Protein AF-A0A7C7SI71-F1 (afdb_monomer_lite)

Radius of gyration: 15.85 Å; chains: 1; bounding box: 32×38×52 Å

Structure (mmCIF, N/CA/C/O backbone):
data_AF-A0A7C7SI71-F1
#
_entry.id   AF-A0A7C7SI71-F1
#
loop_
_atom_site.group_PDB
_atom_site.id
_atom_site.type_symbol
_atom_site.label_atom_id
_atom_site.label_alt_id
_atom_site.label_comp_id
_atom_site.label_asym_id
_atom_site.label_entity_id
_atom_site.label_seq_id
_atom_site.pdbx_PDB_ins_code
_atom_site.Cartn_x
_atom_site.Cartn_y
_atom_site.Cartn_z
_atom_site.occupancy
_atom_site.B_iso_or_equiv
_atom_site.auth_seq_id
_atom_site.auth_comp_id
_atom_site.auth_asym_id
_atom_site.auth_atom_id
_atom_site.pdbx_PDB_model_num
ATOM 1 N N . MET A 1 1 ? 2.848 6.421 31.489 1.00 43.47 1 MET A N 1
ATOM 2 C CA . MET A 1 1 ? 3.945 6.917 30.628 1.00 43.47 1 MET A CA 1
ATOM 3 C C . MET A 1 1 ? 3.330 7.666 29.453 1.00 43.47 1 MET A C 1
ATOM 5 O O . MET A 1 1 ? 3.088 7.089 28.403 1.00 43.47 1 MET A O 1
ATOM 9 N N . GLY A 1 2 ? 2.953 8.927 29.685 1.00 48.97 2 GLY A N 1
ATOM 10 C CA . GLY A 1 2 ? 2.295 9.780 28.695 1.00 48.97 2 GLY A CA 1
ATOM 11 C C . GLY A 1 2 ? 3.327 10.386 27.757 1.00 48.97 2 GLY A C 1
ATOM 12 O O . GLY A 1 2 ? 3.853 11.459 28.030 1.00 48.97 2 GLY A O 1
ATOM 13 N N . GLY A 1 3 ? 3.654 9.670 26.683 1.00 47.62 3 GLY A N 1
ATOM 14 C CA . GLY A 1 3 ? 4.457 10.218 25.597 1.00 47.62 3 GLY A CA 1
ATOM 15 C C . GLY A 1 3 ? 3.663 11.310 24.891 1.00 47.62 3 GLY A C 1
ATOM 16 O O . GLY A 1 3 ? 2.49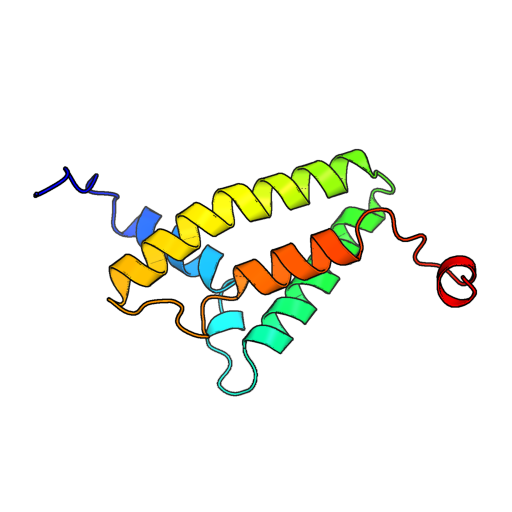5 11.106 24.560 1.00 47.62 3 GLY A O 1
ATOM 17 N N . ALA A 1 4 ? 4.282 12.472 24.701 1.00 53.50 4 ALA A N 1
ATOM 18 C CA . ALA A 1 4 ? 3.729 13.609 23.983 1.00 53.50 4 ALA A CA 1
ATOM 19 C C . ALA A 1 4 ? 3.188 13.174 22.608 1.00 53.50 4 ALA A C 1
ATOM 21 O O . ALA A 1 4 ? 3.933 13.097 21.631 1.00 53.50 4 ALA A O 1
ATOM 22 N N . ARG A 1 5 ? 1.882 12.877 22.523 1.00 64.81 5 ARG A N 1
ATOM 23 C CA . ARG A 1 5 ? 1.182 12.714 21.246 1.00 64.81 5 ARG A CA 1
ATOM 24 C C . ARG A 1 5 ? 1.363 14.040 20.523 1.00 64.81 5 ARG A C 1
ATOM 26 O O . ARG A 1 5 ? 0.785 15.045 20.941 1.00 64.81 5 ARG A O 1
ATOM 33 N N . ARG A 1 6 ? 2.202 14.069 19.482 1.00 65.81 6 ARG A N 1
ATOM 34 C CA . ARG A 1 6 ? 2.248 15.206 18.560 1.00 65.81 6 ARG A CA 1
ATOM 35 C C . ARG A 1 6 ? 0.800 15.459 18.151 1.00 65.81 6 ARG A C 1
ATOM 37 O O . ARG A 1 6 ? 0.166 14.570 17.587 1.00 65.81 6 ARG A O 1
ATOM 44 N N . ARG A 1 7 ? 0.245 16.624 18.506 1.00 68.38 7 ARG A N 1
ATOM 45 C CA . ARG A 1 7 ? -1.088 17.030 18.044 1.00 68.38 7 ARG A CA 1
ATOM 46 C C . ARG A 1 7 ? -0.971 17.319 16.559 1.00 68.38 7 ARG A C 1
ATOM 48 O O . ARG A 1 7 ? -0.730 18.445 16.141 1.00 68.38 7 ARG A O 1
ATOM 55 N N . MET A 1 8 ? -1.051 16.262 15.775 1.00 76.44 8 MET A N 1
ATOM 56 C CA . MET A 1 8 ? -1.214 16.355 14.346 1.00 76.44 8 MET A CA 1
ATOM 57 C C . MET A 1 8 ? -2.583 16.976 14.073 1.00 76.44 8 M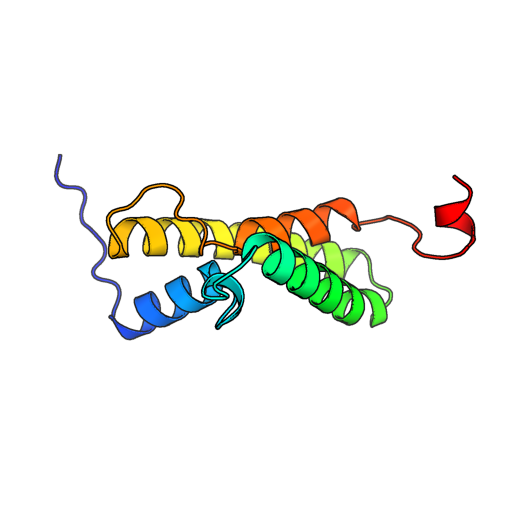ET A C 1
ATOM 59 O O . MET A 1 8 ? -3.545 16.713 14.797 1.00 76.44 8 MET A O 1
ATOM 63 N N . THR A 1 9 ? -2.667 17.846 13.072 1.00 89.44 9 THR A N 1
ATOM 64 C CA . THR A 1 9 ? -3.939 18.482 12.728 1.00 89.44 9 THR A CA 1
ATOM 65 C C . THR A 1 9 ? -4.923 17.431 12.211 1.00 89.44 9 THR A C 1
ATOM 67 O O . THR A 1 9 ? -4.526 16.435 11.599 1.00 89.44 9 THR A O 1
ATOM 70 N N . GLU A 1 10 ? -6.222 17.659 12.422 1.00 89.06 10 GLU A N 1
ATOM 71 C CA . GLU A 1 10 ? -7.277 16.749 11.950 1.00 89.06 10 GLU A CA 1
ATOM 72 C C . GLU A 1 10 ? -7.192 16.486 10.440 1.00 89.06 10 GLU A C 1
ATOM 74 O O . GLU A 1 10 ? -7.444 15.373 9.983 1.00 89.06 10 GLU A O 1
ATOM 79 N N . THR A 1 11 ? -6.766 17.480 9.658 1.00 92.62 11 THR A N 1
ATOM 80 C CA . THR A 1 11 ? -6.547 17.331 8.215 1.00 92.62 11 THR A CA 1
ATOM 81 C C . THR A 1 11 ? -5.473 16.294 7.906 1.00 92.62 11 THR A C 1
ATOM 83 O O . THR A 1 11 ? -5.711 15.391 7.110 1.00 92.62 11 THR A O 1
ATOM 86 N N . VAL A 1 12 ? -4.309 16.376 8.557 1.00 93.19 12 VAL A N 1
ATOM 87 C CA . VAL A 1 12 ? -3.212 15.428 8.309 1.00 93.19 12 VAL A CA 1
ATOM 88 C C . VAL A 1 12 ? -3.613 14.026 8.764 1.00 93.19 12 VAL A C 1
ATOM 90 O O . VAL A 1 12 ? -3.381 13.059 8.043 1.00 93.19 12 VAL A O 1
ATOM 93 N N . ARG A 1 13 ? -4.313 13.906 9.898 1.00 93.31 13 ARG A N 1
ATOM 94 C CA . ARG A 1 13 ? -4.865 12.621 10.346 1.00 93.31 13 ARG A CA 1
ATOM 95 C C . ARG A 1 13 ? -5.838 12.023 9.330 1.00 93.31 13 ARG A C 1
ATOM 97 O O . ARG A 1 13 ? -5.778 10.827 9.069 1.00 93.31 13 ARG A O 1
ATOM 104 N N . ARG A 1 14 ? -6.733 12.826 8.74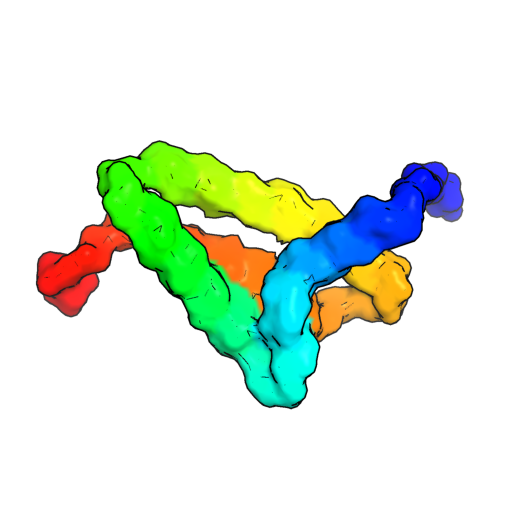4 1.00 93.88 14 ARG A N 1
ATOM 105 C CA . ARG A 1 14 ? -7.656 12.356 7.695 1.00 93.88 14 ARG A CA 1
ATOM 106 C C . ARG A 1 14 ? -6.911 11.863 6.460 1.00 93.88 14 ARG A C 1
ATOM 108 O O . ARG A 1 14 ? -7.277 10.817 5.939 1.00 93.88 14 ARG A O 1
ATOM 115 N N . VAL A 1 15 ? -5.873 12.582 6.033 1.00 96.88 15 VAL A N 1
ATOM 116 C CA . VAL A 1 15 ? -5.029 12.166 4.904 1.00 96.88 15 VAL A CA 1
ATOM 117 C C . VAL A 1 15 ? -4.349 10.837 5.209 1.00 96.88 15 VAL A C 1
ATOM 119 O O . VAL A 1 15 ? -4.460 9.916 4.413 1.00 96.88 15 VAL A O 1
ATOM 122 N N . LEU A 1 16 ? -3.717 10.698 6.375 1.00 96.75 16 LEU A N 1
ATOM 123 C CA . LEU A 1 16 ? -3.031 9.462 6.760 1.00 96.75 16 LEU A CA 1
ATOM 124 C C . LEU A 1 16 ? -3.983 8.273 6.865 1.00 96.75 16 LEU A C 1
ATOM 126 O O . LEU A 1 16 ? -3.676 7.207 6.351 1.00 96.75 16 LEU A O 1
ATOM 130 N N . VAL A 1 17 ? -5.172 8.462 7.436 1.00 96.25 17 VAL A N 1
ATOM 131 C CA . VAL A 1 17 ? -6.201 7.413 7.438 1.00 96.25 17 VAL A CA 1
ATOM 132 C C . VAL A 1 17 ? -6.610 7.051 6.013 1.00 96.25 17 VAL A C 1
ATOM 134 O O . VAL A 1 17 ? -6.706 5.873 5.702 1.00 96.25 17 VAL A O 1
ATOM 137 N N . GLY A 1 18 ? -6.795 8.041 5.136 1.00 97.06 18 GLY A N 1
ATOM 138 C CA . GLY A 1 18 ? -7.084 7.795 3.725 1.00 97.06 18 GLY A CA 1
ATOM 139 C C . GLY A 1 18 ? -5.962 7.043 3.008 1.00 97.06 18 GLY A C 1
ATOM 140 O O . GLY A 1 18 ? -6.245 6.215 2.152 1.00 97.06 18 GLY A O 1
ATOM 141 N N . VAL A 1 19 ? -4.698 7.276 3.365 1.00 97.75 19 VAL A N 1
ATOM 142 C CA . VAL A 1 19 ? -3.573 6.492 2.838 1.00 97.75 19 VAL A CA 1
ATOM 143 C C . VAL A 1 19 ? -3.624 5.058 3.360 1.00 97.75 19 VAL A C 1
ATOM 145 O O . VAL A 1 19 ? -3.535 4.132 2.560 1.00 97.75 19 VAL A O 1
ATOM 148 N N . ALA A 1 20 ? -3.833 4.864 4.666 1.00 97.25 20 ALA A N 1
ATOM 149 C CA . ALA A 1 20 ? -3.918 3.536 5.276 1.00 97.25 20 ALA A CA 1
ATOM 150 C C . ALA A 1 20 ? -5.031 2.681 4.655 1.00 97.25 20 ALA A C 1
ATOM 152 O O . ALA A 1 20 ? -4.855 1.483 4.467 1.00 97.25 20 ALA A O 1
ATOM 153 N N . THR A 1 21 ? -6.164 3.296 4.307 1.00 97.38 21 THR A N 1
ATOM 154 C CA . THR A 1 21 ? -7.314 2.611 3.698 1.00 97.38 21 THR A CA 1
ATOM 155 C C . THR A 1 21 ? -7.271 2.581 2.172 1.00 97.38 21 THR A C 1
ATOM 157 O O . THR A 1 21 ? -8.216 2.098 1.548 1.00 97.38 21 THR A O 1
ATOM 160 N N . VAL A 1 22 ? -6.225 3.139 1.549 1.00 97.38 22 VAL A N 1
ATOM 161 C CA . VAL A 1 22 ? -6.118 3.311 0.088 1.00 97.38 22 VAL A CA 1
ATOM 162 C C . VAL A 1 22 ? -7.401 3.960 -0.466 1.00 97.38 22 VAL A C 1
ATOM 164 O O . VAL A 1 22 ? -8.061 3.491 -1.396 1.00 97.38 22 VAL A O 1
ATOM 167 N N . GLY A 1 23 ? -7.819 5.039 0.195 1.00 94.94 23 GLY A N 1
ATOM 168 C CA . GLY A 1 23 ? -9.069 5.741 -0.052 1.00 94.94 23 GLY A CA 1
ATOM 169 C C . GLY A 1 23 ? -10.290 4.867 0.277 1.00 94.94 23 GLY A C 1
ATOM 170 O O . GLY A 1 23 ? -10.418 4.421 1.420 1.00 94.94 23 GLY A O 1
ATOM 171 N N . PRO A 1 24 ? -11.216 4.649 -0.676 1.00 93.62 24 PRO A N 1
ATOM 172 C CA . PRO A 1 24 ? -12.427 3.863 -0.445 1.00 93.62 24 PRO A CA 1
ATOM 173 C C . PRO A 1 24 ? -12.183 2.345 -0.403 1.00 93.62 24 PRO A C 1
ATOM 175 O O . PRO A 1 24 ? -13.080 1.617 0.017 1.00 93.62 24 PRO A O 1
ATOM 178 N N . CYS A 1 25 ? -11.005 1.857 -0.816 1.00 93.94 25 CYS A N 1
ATOM 179 C CA . CYS A 1 25 ? -10.718 0.423 -0.945 1.00 93.94 25 CYS A CA 1
ATOM 180 C C . CYS A 1 25 ? -10.868 -0.328 0.385 1.00 93.94 25 CYS A C 1
ATOM 182 O O . CYS A 1 25 ? -11.521 -1.368 0.439 1.00 93.94 25 CYS A O 1
ATOM 184 N N . GLY A 1 26 ? -10.347 0.242 1.473 1.00 92.81 26 GLY A N 1
ATOM 185 C CA . GLY A 1 26 ? -10.444 -0.336 2.813 1.00 92.81 26 GLY A CA 1
ATOM 186 C C . GLY A 1 26 ? -11.873 -0.431 3.353 1.00 92.81 26 GLY A C 1
ATOM 187 O O . GLY A 1 26 ? -12.145 -1.228 4.243 1.00 92.81 26 GLY A O 1
ATOM 188 N N . PHE A 1 27 ? -12.816 0.339 2.806 1.00 94.62 27 PHE A N 1
ATOM 189 C CA . PHE A 1 27 ? -14.214 0.342 3.250 1.00 94.62 27 PHE A CA 1
ATOM 190 C C . PHE A 1 27 ? -15.126 -0.552 2.404 1.00 94.62 27 PHE A C 1
ATOM 192 O O . PHE A 1 27 ? -16.342 -0.558 2.610 1.00 94.62 27 PHE A O 1
ATOM 199 N N . VAL A 1 28 ? -14.570 -1.318 1.461 1.00 94.50 28 VAL A N 1
ATOM 200 C CA . VAL A 1 28 ? -15.353 -2.293 0.703 1.00 94.50 28 VAL A CA 1
ATOM 201 C C . VAL A 1 28 ? -15.856 -3.385 1.661 1.00 94.50 28 VAL A C 1
ATOM 203 O O . VAL A 1 28 ? -15.062 -3.992 2.378 1.00 94.50 28 VAL A O 1
ATOM 206 N N . PRO A 1 29 ? -17.171 -3.681 1.682 1.00 87.75 29 PRO A N 1
ATOM 207 C CA . PRO A 1 29 ? -17.776 -4.547 2.698 1.00 87.75 29 PRO A CA 1
ATOM 208 C C . PRO A 1 29 ? -17.331 -6.011 2.616 1.00 87.75 29 PRO A C 1
ATOM 210 O O . PRO A 1 29 ? -17.527 -6.770 3.564 1.00 87.75 29 PRO A O 1
ATOM 213 N N . ARG A 1 30 ? -16.769 -6.439 1.480 1.00 90.38 30 ARG A N 1
ATOM 214 C CA . ARG A 1 30 ? -16.369 -7.824 1.238 1.00 90.38 30 ARG A CA 1
ATOM 215 C C . ARG A 1 30 ? -14.947 -7.861 0.691 1.00 90.38 30 ARG A C 1
ATOM 217 O O . ARG A 1 30 ? -14.689 -7.294 -0.362 1.00 90.38 30 ARG A O 1
ATOM 224 N N . ALA A 1 31 ? -14.065 -8.554 1.410 1.00 91.38 31 ALA A N 1
ATOM 225 C CA . ALA A 1 31 ? -12.653 -8.733 1.065 1.00 91.38 31 ALA A CA 1
ATOM 226 C C . ALA A 1 31 ? -11.905 -7.414 0.738 1.00 91.38 31 ALA A C 1
ATOM 228 O O . ALA A 1 31 ? -11.338 -7.287 -0.348 1.00 91.38 31 ALA A O 1
ATOM 229 N N . PRO A 1 32 ? -11.882 -6.433 1.662 1.00 94.00 32 PRO A N 1
ATOM 230 C CA . PRO A 1 32 ? -11.176 -5.162 1.465 1.00 94.00 32 PRO A CA 1
ATOM 231 C C . PRO A 1 32 ? -9.698 -5.361 1.099 1.00 94.00 32 PRO A C 1
ATOM 233 O O . PRO A 1 32 ? -9.220 -4.707 0.175 1.00 94.00 32 PRO A O 1
ATOM 236 N N . GLY A 1 33 ? -9.014 -6.336 1.710 1.00 94.44 33 GLY A N 1
ATOM 237 C CA . GLY A 1 33 ? -7.634 -6.685 1.355 1.00 94.44 33 GLY A CA 1
ATOM 238 C C . GLY A 1 33 ? -7.470 -7.112 -0.109 1.00 94.44 33 GLY A C 1
ATOM 239 O O . GLY A 1 33 ? -6.527 -6.694 -0.769 1.00 94.44 33 GLY A O 1
ATOM 240 N N . THR A 1 34 ? -8.436 -7.836 -0.692 1.00 96.25 34 THR A N 1
ATOM 241 C CA . THR A 1 34 ? -8.412 -8.171 -2.130 1.00 96.25 34 THR A CA 1
ATOM 242 C C . THR A 1 34 ? -8.504 -6.920 -2.998 1.00 96.25 34 THR A C 1
ATOM 244 O O . THR A 1 34 ? -7.793 -6.808 -3.995 1.00 96.25 34 THR A O 1
ATOM 247 N N . VAL A 1 35 ? -9.346 -5.955 -2.620 1.00 97.00 35 VAL A N 1
ATOM 248 C CA . VAL A 1 35 ? -9.429 -4.669 -3.327 1.00 97.00 35 VAL A CA 1
ATOM 249 C C . VAL A 1 35 ? -8.132 -3.874 -3.160 1.00 97.00 35 VAL A C 1
ATOM 251 O O . VAL A 1 35 ? -7.654 -3.294 -4.133 1.00 97.00 35 VAL A O 1
ATOM 254 N N . GLY A 1 36 ? -7.519 -3.916 -1.974 1.00 97.19 36 GLY A N 1
ATOM 255 C CA . GLY A 1 36 ? -6.180 -3.384 -1.716 1.00 97.19 36 GLY A CA 1
ATOM 256 C C . GLY A 1 36 ? -5.119 -4.000 -2.630 1.00 97.19 36 GLY A C 1
ATOM 257 O O . GLY A 1 36 ? -4.373 -3.274 -3.283 1.00 97.19 36 GLY A O 1
ATOM 258 N N . SER A 1 37 ? -5.104 -5.327 -2.783 1.00 97.44 37 SER A N 1
ATOM 259 C CA . SER A 1 37 ? -4.190 -6.012 -3.705 1.00 97.44 37 SER A CA 1
ATOM 260 C C . SER A 1 37 ? -4.418 -5.590 -5.158 1.00 97.44 37 SER A C 1
ATOM 262 O O . SER A 1 37 ? -3.458 -5.318 -5.875 1.00 97.44 37 SER A O 1
ATOM 264 N N . VAL A 1 38 ? -5.676 -5.474 -5.603 1.00 97.44 38 VAL A N 1
ATOM 265 C CA . VAL A 1 38 ? -6.002 -4.974 -6.952 1.00 97.44 38 VAL A CA 1
ATOM 266 C C . VAL A 1 38 ? -5.489 -3.545 -7.143 1.00 97.44 38 VAL A C 1
ATOM 268 O O . VAL A 1 38 ? -4.890 -3.249 -8.178 1.00 97.44 38 VAL A O 1
ATOM 271 N N . ALA A 1 39 ? -5.655 -2.675 -6.144 1.00 97.69 39 ALA A N 1
ATOM 272 C CA . ALA A 1 39 ? -5.089 -1.328 -6.167 1.00 97.69 39 ALA A CA 1
ATOM 273 C C . ALA A 1 39 ? -3.551 -1.356 -6.235 1.00 97.69 39 ALA A C 1
ATOM 275 O O . ALA A 1 39 ? -2.959 -0.578 -6.983 1.00 97.69 39 ALA A O 1
ATOM 276 N N . GLY A 1 40 ? -2.904 -2.289 -5.530 1.00 97.62 40 GLY A N 1
ATOM 277 C CA . GLY A 1 40 ? -1.460 -2.514 -5.595 1.00 97.62 40 GLY A CA 1
ATOM 278 C C . GLY A 1 40 ? -0.975 -2.945 -6.977 1.00 97.62 40 GLY A C 1
ATOM 279 O O . GLY A 1 40 ? -0.015 -2.375 -7.491 1.00 97.62 40 GLY A O 1
ATOM 280 N N . VAL A 1 41 ? -1.673 -3.881 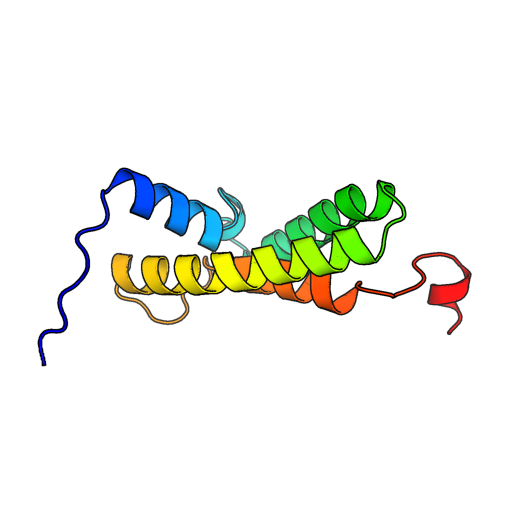-7.624 1.00 96.50 41 VAL A N 1
ATOM 281 C CA . VAL A 1 41 ? -1.382 -4.298 -9.007 1.00 96.50 41 VAL A CA 1
ATOM 282 C C . VAL A 1 41 ? -1.584 -3.143 -9.987 1.00 96.50 41 VAL A C 1
ATOM 284 O O . VAL A 1 41 ? -0.751 -2.934 -10.868 1.00 96.50 41 VAL A O 1
ATOM 287 N N . ALA A 1 42 ? -2.659 -2.367 -9.835 1.00 96.69 42 ALA A N 1
ATOM 288 C CA . ALA A 1 42 ? -2.919 -1.208 -10.683 1.00 96.69 42 ALA A CA 1
ATOM 289 C C . ALA A 1 42 ? -1.820 -0.141 -10.535 1.00 96.69 42 ALA A C 1
ATOM 291 O O . ALA A 1 42 ? -1.308 0.358 -11.538 1.00 96.69 42 ALA A O 1
ATOM 292 N N . LEU A 1 43 ? -1.409 0.163 -9.299 1.00 97.19 43 LEU A N 1
ATOM 293 C CA . LEU A 1 43 ? -0.292 1.067 -9.023 1.00 97.19 43 LEU A CA 1
ATOM 294 C C . LEU A 1 43 ? 1.004 0.542 -9.646 1.00 97.19 43 LEU A C 1
ATOM 296 O O . LEU A 1 43 ? 1.692 1.286 -10.343 1.00 97.19 43 LEU A O 1
ATOM 300 N N . PHE A 1 44 ? 1.308 -0.741 -9.446 1.00 95.62 44 PHE A N 1
ATOM 301 C CA . PHE A 1 44 ? 2.474 -1.378 -10.042 1.00 95.62 44 PHE A CA 1
ATOM 302 C C . PHE A 1 44 ? 2.487 -1.242 -11.565 1.00 95.62 44 PHE A C 1
ATOM 304 O O . PHE A 1 44 ? 3.507 -0.860 -12.126 1.00 95.62 44 PHE A O 1
ATOM 311 N N . TRP A 1 45 ? 1.363 -1.505 -12.240 1.00 94.12 45 TRP A N 1
ATOM 312 C CA . TRP A 1 45 ? 1.256 -1.396 -13.698 1.00 94.12 45 TRP A CA 1
ATOM 313 C C . TRP A 1 45 ? 1.600 0.013 -14.183 1.00 94.12 45 TRP A C 1
ATOM 315 O O . TRP A 1 45 ? 2.376 0.183 -15.127 1.00 94.12 45 TRP A O 1
ATOM 325 N N . VAL A 1 46 ? 1.044 1.033 -13.524 1.00 96.38 46 VAL A N 1
ATOM 326 C CA . VAL A 1 46 ? 1.314 2.437 -13.853 1.00 96.38 46 VAL A CA 1
ATOM 327 C C . VAL A 1 46 ? 2.799 2.742 -13.684 1.00 96.38 46 VAL A C 1
ATOM 329 O O . VAL A 1 46 ? 3.412 3.291 -14.595 1.00 96.38 46 VAL A O 1
ATOM 332 N N . VAL A 1 47 ? 3.409 2.327 -12.574 1.00 95.25 47 VAL A N 1
ATOM 333 C CA . VAL A 1 47 ? 4.839 2.556 -12.318 1.00 95.25 47 VAL A CA 1
ATOM 334 C C . VAL A 1 47 ? 5.723 1.796 -13.317 1.00 95.25 47 VAL A C 1
ATOM 336 O O . VAL A 1 47 ? 6.662 2.367 -13.873 1.00 95.25 47 VAL A O 1
ATOM 339 N N . ARG A 1 48 ? 5.389 0.535 -13.611 1.00 92.62 48 ARG A N 1
ATOM 340 C CA . ARG A 1 48 ? 6.108 -0.345 -14.545 1.00 92.62 48 ARG A CA 1
ATOM 341 C C . ARG A 1 48 ? 6.095 0.179 -15.981 1.00 92.62 48 ARG A C 1
ATOM 343 O O . ARG A 1 48 ? 7.048 -0.078 -16.712 1.00 92.62 48 ARG A O 1
ATOM 350 N N . SER A 1 49 ? 5.077 0.941 -16.389 1.00 92.94 49 SER A N 1
ATOM 351 C CA . SER A 1 49 ? 5.037 1.571 -17.722 1.00 92.94 49 SER A CA 1
ATOM 352 C C . SER A 1 49 ? 6.178 2.567 -17.978 1.00 92.94 49 SER A C 1
ATOM 354 O O . SER A 1 49 ? 6.491 2.858 -19.128 1.00 92.94 49 SER A O 1
ATOM 356 N N . ALA A 1 50 ? 6.855 3.041 -16.926 1.00 94.38 50 ALA A N 1
ATOM 357 C CA . ALA A 1 50 ? 8.066 3.849 -17.050 1.00 94.38 50 ALA A CA 1
ATOM 358 C C . ALA A 1 50 ? 9.332 3.017 -17.344 1.00 94.38 50 ALA A C 1
ATOM 360 O O . ALA A 1 50 ? 10.405 3.590 -17.524 1.00 94.38 50 ALA A O 1
ATOM 361 N N . HIS A 1 51 ? 9.232 1.680 -17.357 1.00 91.06 51 HIS A N 1
ATOM 362 C CA . HIS A 1 51 ? 10.330 0.740 -17.609 1.00 91.06 51 HIS A CA 1
ATOM 363 C C . HIS A 1 51 ? 11.577 0.977 -16.732 1.00 91.06 51 HIS A C 1
ATOM 365 O O . HIS A 1 51 ? 12.708 0.770 -17.170 1.00 91.06 51 HIS A O 1
ATOM 371 N N . SER A 1 52 ? 11.381 1.412 -15.483 1.00 94.06 52 SER A N 1
ATOM 372 C CA . SER A 1 52 ? 12.461 1.769 -14.559 1.00 94.06 52 SER A CA 1
ATOM 373 C C . SER A 1 52 ? 12.337 1.015 -13.240 1.00 94.06 52 SER A C 1
ATOM 375 O O . SER A 1 52 ? 11.518 1.355 -12.385 1.00 94.06 52 SER A O 1
ATOM 377 N N . LEU A 1 53 ? 13.225 0.038 -13.038 1.00 92.81 53 LEU A N 1
ATOM 378 C CA . LEU A 1 53 ? 13.305 -0.718 -11.786 1.00 92.81 53 LEU A CA 1
ATOM 379 C C . LEU A 1 53 ? 13.605 0.190 -10.581 1.00 92.81 53 LEU A C 1
ATOM 381 O O . LEU A 1 53 ? 13.101 -0.035 -9.483 1.00 92.81 53 LEU A O 1
ATOM 385 N N . TRP A 1 54 ? 14.394 1.249 -10.790 1.00 95.69 54 TRP A N 1
ATOM 386 C CA . TRP A 1 54 ? 14.673 2.244 -9.756 1.00 95.69 54 TRP A CA 1
ATOM 387 C C . TRP A 1 54 ? 13.407 2.969 -9.305 1.00 95.69 54 TRP A C 1
ATOM 389 O O . TRP A 1 54 ? 13.226 3.182 -8.108 1.00 95.69 54 TRP A O 1
ATOM 399 N N . LEU A 1 55 ? 12.520 3.322 -10.240 1.00 96.19 55 LEU A N 1
ATOM 400 C CA . LEU A 1 55 ? 11.259 3.976 -9.901 1.00 96.19 55 LEU A CA 1
ATOM 401 C C . LEU A 1 55 ? 10.360 3.044 -9.081 1.00 96.19 55 LEU A C 1
ATOM 403 O O . LEU A 1 55 ? 9.794 3.475 -8.082 1.00 96.19 55 LEU A O 1
ATOM 407 N N . GLU A 1 56 ? 10.274 1.768 -9.452 1.00 96.19 56 GLU A N 1
ATOM 408 C CA . GLU A 1 56 ? 9.509 0.767 -8.699 1.00 96.19 56 GLU A CA 1
ATOM 409 C C . GLU A 1 56 ? 10.017 0.601 -7.271 1.00 96.19 56 GLU A C 1
ATOM 411 O O . GLU A 1 56 ? 9.224 0.627 -6.331 1.00 96.19 56 GLU A O 1
ATOM 416 N N . ALA A 1 57 ? 11.337 0.495 -7.097 1.00 97.38 57 ALA A N 1
ATOM 417 C CA . ALA A 1 57 ? 11.952 0.394 -5.780 1.00 97.38 57 ALA A CA 1
ATOM 418 C C . ALA A 1 57 ? 11.675 1.643 -4.928 1.00 97.38 57 ALA A C 1
ATOM 420 O O . ALA A 1 57 ? 11.318 1.528 -3.755 1.00 97.38 57 ALA A O 1
ATOM 421 N N . VAL A 1 58 ? 11.786 2.840 -5.516 1.00 98.19 58 VAL A N 1
ATOM 422 C CA . VAL A 1 58 ? 11.484 4.103 -4.824 1.00 98.19 58 VAL A CA 1
ATOM 423 C C . VAL A 1 58 ? 10.015 4.169 -4.411 1.00 98.19 58 VAL A C 1
ATOM 425 O O . VAL A 1 58 ? 9.727 4.538 -3.273 1.00 98.19 58 VAL A O 1
ATOM 428 N N . VAL A 1 59 ? 9.086 3.783 -5.291 1.00 98.12 59 VAL A N 1
ATOM 429 C CA . VAL A 1 59 ? 7.651 3.771 -4.975 1.00 98.12 59 VAL A CA 1
ATOM 430 C C . VAL A 1 59 ? 7.343 2.759 -3.876 1.00 98.12 59 VAL A C 1
ATOM 432 O O . VAL A 1 59 ? 6.644 3.109 -2.930 1.00 98.12 59 VAL A O 1
ATOM 435 N N . LEU A 1 60 ? 7.893 1.544 -3.944 1.00 98.25 60 LEU A N 1
ATOM 436 C CA . LEU A 1 60 ? 7.739 0.537 -2.893 1.00 98.25 60 LEU A CA 1
ATOM 437 C C . LEU A 1 60 ? 8.206 1.071 -1.533 1.00 98.25 60 LEU A C 1
ATOM 439 O O . LEU A 1 60 ? 7.463 1.007 -0.554 1.00 98.25 60 LEU A O 1
ATOM 443 N N . ILE A 1 61 ? 9.415 1.635 -1.472 1.00 98.38 61 ILE A N 1
ATOM 444 C CA . ILE A 1 61 ? 9.968 2.192 -0.232 1.00 98.38 61 ILE A CA 1
ATOM 445 C C . ILE A 1 61 ? 9.085 3.335 0.279 1.00 98.38 61 ILE A C 1
ATOM 447 O O . ILE A 1 61 ? 8.773 3.381 1.468 1.00 98.38 61 ILE A O 1
ATOM 451 N N . ALA A 1 62 ? 8.636 4.233 -0.601 1.00 98.31 62 ALA A N 1
ATOM 452 C CA . ALA A 1 62 ? 7.742 5.323 -0.224 1.00 98.31 62 ALA A CA 1
ATOM 453 C C . ALA A 1 62 ? 6.410 4.804 0.341 1.00 98.31 62 ALA A C 1
ATOM 455 O O . ALA A 1 62 ? 5.965 5.283 1.384 1.00 98.31 62 ALA A O 1
ATOM 456 N N . VAL A 1 63 ? 5.803 3.799 -0.298 1.00 98.38 63 VAL A N 1
ATOM 457 C CA . VAL A 1 63 ? 4.560 3.168 0.168 1.00 98.38 63 VAL A CA 1
ATOM 458 C C . VAL A 1 63 ? 4.756 2.509 1.529 1.00 98.38 63 VAL A C 1
ATOM 460 O O . VAL A 1 63 ? 3.919 2.709 2.402 1.00 98.38 63 VAL A O 1
ATOM 463 N N . ILE A 1 64 ? 5.863 1.798 1.761 1.00 98.31 64 ILE A N 1
ATOM 464 C CA . ILE A 1 64 ? 6.158 1.193 3.069 1.00 98.31 64 ILE A CA 1
ATOM 465 C C . ILE A 1 64 ? 6.312 2.276 4.142 1.00 98.31 64 ILE A C 1
ATOM 467 O O . ILE A 1 64 ? 5.660 2.213 5.183 1.00 98.31 64 ILE A O 1
ATOM 471 N N . LEU A 1 65 ? 7.149 3.289 3.903 1.00 98.12 65 LEU A N 1
ATOM 472 C CA . LEU A 1 65 ? 7.442 4.319 4.903 1.00 98.12 65 LEU A CA 1
ATOM 473 C C . LEU A 1 65 ? 6.199 5.138 5.264 1.00 98.12 65 LEU A C 1
ATOM 475 O O . LEU A 1 65 ? 5.912 5.345 6.444 1.00 98.12 65 LEU A O 1
ATOM 479 N N . VAL A 1 66 ? 5.445 5.587 4.258 1.00 97.69 66 VAL A N 1
ATOM 480 C CA . VAL A 1 66 ? 4.203 6.336 4.484 1.00 97.69 66 VAL A CA 1
ATOM 481 C C . VAL A 1 66 ? 3.125 5.416 5.055 1.00 97.69 66 VAL A C 1
ATOM 483 O O . VAL A 1 66 ? 2.409 5.821 5.969 1.00 97.69 66 VAL A O 1
ATOM 486 N N . GLY A 1 67 ? 3.035 4.178 4.569 1.00 97.31 67 GLY A N 1
ATOM 487 C CA . GLY A 1 67 ? 2.068 3.173 5.001 1.00 97.31 67 GLY A CA 1
ATOM 488 C C . GLY A 1 67 ? 2.200 2.816 6.476 1.00 97.31 67 GLY A C 1
ATOM 489 O O . GLY A 1 67 ? 1.193 2.788 7.171 1.00 97.31 67 GLY A O 1
ATOM 490 N N . VAL A 1 68 ? 3.421 2.653 6.994 1.00 96.88 68 VAL A N 1
ATOM 491 C CA . VAL A 1 68 ? 3.658 2.392 8.427 1.00 96.88 68 VAL A CA 1
ATOM 492 C C . VAL A 1 68 ? 3.150 3.546 9.296 1.00 96.88 68 VAL A C 1
ATOM 494 O O . VAL A 1 68 ? 2.456 3.320 10.288 1.00 96.88 68 VAL A O 1
ATOM 497 N N . VAL A 1 69 ? 3.448 4.793 8.916 1.00 96.38 69 VAL A N 1
ATOM 498 C CA . VAL A 1 69 ? 2.966 5.980 9.646 1.00 96.38 69 VAL A CA 1
ATOM 499 C C . VAL A 1 69 ? 1.441 6.089 9.559 1.00 96.38 69 VAL A C 1
ATOM 501 O O . VAL A 1 69 ? 0.774 6.372 10.555 1.00 96.38 69 VAL A O 1
ATOM 504 N N . ALA A 1 70 ? 0.883 5.843 8.375 1.00 96.56 70 ALA A N 1
ATOM 505 C CA . ALA A 1 70 ? -0.547 5.880 8.115 1.00 96.56 70 ALA A CA 1
ATOM 506 C C . ALA A 1 70 ? -1.312 4.815 8.915 1.00 96.56 70 ALA A C 1
ATOM 508 O O . ALA A 1 70 ? -2.317 5.136 9.551 1.00 96.56 70 ALA A O 1
ATOM 509 N N . ALA A 1 71 ? -0.816 3.576 8.928 1.00 95.69 71 ALA A N 1
ATOM 510 C CA . ALA A 1 71 ? -1.395 2.461 9.665 1.00 95.69 71 ALA A CA 1
ATOM 511 C C . ALA A 1 71 ? -1.402 2.743 11.170 1.00 95.69 71 ALA A C 1
ATOM 513 O O . ALA A 1 71 ? -2.456 2.659 11.797 1.00 95.69 71 ALA A O 1
ATOM 514 N N . PHE A 1 72 ? -0.276 3.199 11.731 1.00 94.69 72 PHE A N 1
ATOM 515 C CA . PHE A 1 72 ? -0.193 3.557 13.149 1.00 94.69 72 PHE A CA 1
ATOM 516 C C . PHE A 1 72 ? -1.210 4.643 13.541 1.00 94.69 72 PHE A C 1
ATOM 518 O O . PHE A 1 72 ? -1.873 4.559 14.577 1.00 94.69 72 PHE A O 1
ATOM 525 N N . GLU A 1 73 ? -1.377 5.669 12.704 1.00 93.81 73 GLU A N 1
ATOM 526 C CA . GLU A 1 73 ? -2.361 6.726 12.952 1.00 93.81 73 GLU A CA 1
ATOM 527 C C . GLU A 1 73 ? -3.808 6.250 12.776 1.00 93.81 73 GLU A C 1
ATOM 529 O O . GLU A 1 73 ? -4.690 6.695 13.516 1.00 93.81 73 GLU A O 1
ATOM 534 N N . ALA A 1 74 ? -4.066 5.321 11.852 1.00 93.88 74 ALA A N 1
ATOM 535 C CA . ALA A 1 74 ? -5.371 4.688 11.707 1.00 93.88 74 ALA A CA 1
ATOM 536 C C . ALA A 1 74 ? -5.719 3.833 12.937 1.00 93.88 74 ALA A C 1
ATOM 538 O O . ALA A 1 74 ? -6.778 4.040 13.531 1.00 93.88 74 ALA A O 1
ATOM 539 N N . GLU A 1 75 ? -4.822 2.955 13.391 1.00 95.00 75 GLU A N 1
ATOM 540 C CA . GLU A 1 75 ? -5.010 2.164 14.617 1.00 95.00 75 GLU A CA 1
ATOM 541 C C . GLU A 1 75 ? -5.273 3.062 15.834 1.00 95.00 75 GLU A C 1
ATOM 543 O O . GLU A 1 75 ? -6.206 2.846 16.606 1.00 95.00 75 GLU A O 1
ATOM 548 N N . SER A 1 76 ? -4.484 4.131 15.962 1.00 91.81 76 SER A N 1
ATOM 549 C CA . SER A 1 76 ? -4.591 5.135 17.023 1.00 91.81 76 SER A CA 1
ATOM 550 C C . SER A 1 76 ? -5.910 5.914 17.003 1.00 91.81 76 SER A C 1
ATOM 552 O O . SER A 1 76 ? -6.406 6.294 18.065 1.00 91.81 76 SER A O 1
ATOM 554 N N . LYS A 1 77 ? -6.472 6.187 15.817 1.00 90.62 77 LYS A N 1
ATOM 555 C CA . LYS A 1 77 ? -7.745 6.907 15.655 1.00 90.62 77 LYS A CA 1
ATOM 556 C C . LYS A 1 77 ? -8.950 6.029 15.977 1.00 90.62 77 LYS A C 1
ATOM 558 O O . LYS A 1 77 ? -9.924 6.532 16.527 1.00 90.62 77 LYS A O 1
ATOM 563 N N . TYR A 1 78 ? -8.905 4.765 15.573 1.00 90.69 78 TYR A N 1
ATOM 564 C CA . TYR A 1 78 ? -10.024 3.837 15.727 1.00 90.69 78 TYR A CA 1
ATOM 565 C C . TYR A 1 78 ? -9.913 2.952 16.972 1.00 90.69 78 TYR A C 1
ATOM 567 O O . TYR A 1 78 ? -10.793 2.127 17.200 1.00 90.69 78 TYR A O 1
ATOM 575 N N . GLU A 1 79 ? -8.843 3.117 17.756 1.00 92.06 79 GLU A N 1
ATOM 576 C CA . GLU A 1 79 ? -8.563 2.372 18.992 1.00 92.06 79 GLU A CA 1
ATOM 577 C C . GLU A 1 79 ? -8.648 0.852 18.799 1.00 92.06 79 GLU A C 1
ATOM 579 O O . GLU A 1 79 ? -9.033 0.091 19.686 1.00 92.06 79 GLU A O 1
ATOM 584 N N . ARG A 1 80 ? -8.274 0.402 17.601 1.00 92.50 80 ARG A N 1
ATOM 585 C CA . ARG A 1 80 ? -8.336 -0.991 17.183 1.00 92.50 80 ARG A CA 1
ATOM 586 C C . ARG A 1 80 ? -7.019 -1.353 16.530 1.00 92.50 80 ARG A C 1
ATOM 588 O O . ARG A 1 80 ? -6.562 -0.648 15.637 1.00 92.50 80 ARG A O 1
ATOM 595 N N . ARG A 1 81 ? -6.431 -2.452 16.994 1.00 89.88 81 ARG A N 1
ATOM 596 C CA . ARG A 1 81 ? -5.220 -3.021 16.409 1.00 89.88 81 ARG A CA 1
ATOM 597 C C . ARG A 1 81 ? -5.574 -3.761 15.127 1.00 89.88 81 ARG A C 1
ATOM 599 O O . ARG A 1 81 ? -6.557 -4.504 15.131 1.00 89.88 81 ARG A O 1
ATOM 606 N N . ASP A 1 82 ? -4.787 -3.527 14.087 1.00 83.12 82 ASP A N 1
ATOM 607 C CA . ASP A 1 82 ? -4.873 -4.165 12.773 1.00 83.12 82 ASP A CA 1
ATOM 608 C C . ASP A 1 82 ? -6.312 -4.365 12.242 1.00 83.12 82 ASP A C 1
ATOM 610 O O . ASP A 1 82 ? -6.801 -5.485 12.057 1.00 83.12 82 ASP A O 1
ATOM 614 N N . PRO A 1 83 ? -7.098 -3.282 12.115 1.00 89.81 83 PRO A N 1
ATOM 615 C CA . PRO A 1 83 ? -8.432 -3.375 11.560 1.00 89.81 83 PRO A CA 1
ATOM 616 C C . PRO A 1 83 ? -8.362 -3.676 10.061 1.00 89.81 83 PRO A C 1
ATOM 618 O O . PRO A 1 83 ? -7.672 -2.981 9.327 1.00 89.81 83 PRO A O 1
ATOM 621 N N . GLY A 1 84 ? -9.188 -4.609 9.583 1.00 90.94 84 GLY A N 1
ATOM 622 C CA . GLY A 1 84 ? -9.165 -5.064 8.183 1.00 90.94 84 GLY A CA 1
ATOM 623 C C . GLY A 1 84 ? -9.532 -4.034 7.101 1.00 90.94 84 GLY A C 1
ATOM 624 O O . GLY A 1 84 ? -9.723 -4.425 5.958 1.00 90.94 84 GLY A O 1
ATOM 625 N N . TYR A 1 85 ? -9.691 -2.751 7.439 1.00 94.44 85 TYR A N 1
ATOM 626 C CA . TYR A 1 85 ? -9.774 -1.654 6.467 1.00 94.44 85 TYR A CA 1
ATOM 627 C C . TYR A 1 85 ? -8.432 -0.948 6.238 1.00 94.44 85 TYR A C 1
ATOM 629 O O . TYR A 1 85 ? -8.350 -0.108 5.345 1.00 94.44 85 TYR A O 1
ATOM 637 N N . ILE A 1 86 ? -7.401 -1.222 7.043 1.00 96.94 86 ILE A N 1
ATOM 638 C CA . ILE A 1 86 ? -6.025 -0.871 6.685 1.00 96.94 86 ILE A CA 1
ATOM 639 C C . ILE A 1 86 ? -5.653 -1.850 5.584 1.00 96.94 86 ILE A C 1
ATOM 641 O O . ILE A 1 86 ? -5.671 -3.046 5.829 1.00 96.94 86 ILE A O 1
ATOM 645 N N . VAL A 1 87 ? -5.464 -1.324 4.373 1.00 97.75 87 VAL A N 1
ATOM 646 C CA . VAL A 1 87 ? -5.185 -2.140 3.183 1.00 97.75 87 VAL A CA 1
ATOM 647 C C . VAL A 1 87 ? -3.938 -1.685 2.411 1.00 97.75 87 VAL A C 1
ATOM 649 O O . VAL A 1 87 ? -3.728 -1.996 1.234 1.00 97.75 87 VAL A O 1
ATOM 652 N N . ILE A 1 88 ? -3.144 -0.813 3.037 1.00 98.00 88 ILE A N 1
ATOM 653 C CA . ILE A 1 88 ? -1.913 -0.263 2.460 1.00 98.00 88 ILE A CA 1
ATOM 654 C C . ILE A 1 88 ? -0.781 -1.299 2.461 1.00 98.00 88 ILE A C 1
ATOM 656 O O . ILE A 1 88 ? 0.134 -1.222 1.641 1.00 98.00 88 ILE A O 1
ATOM 660 N N . ASP A 1 89 ? -0.844 -2.278 3.356 1.00 96.94 89 ASP A N 1
ATOM 661 C CA . ASP A 1 89 ? 0.073 -3.406 3.441 1.00 96.94 89 ASP A CA 1
ATOM 662 C C . ASP A 1 89 ? -0.123 -4.400 2.291 1.00 96.94 89 ASP A C 1
ATOM 664 O O . ASP A 1 89 ? 0.865 -4.910 1.771 1.00 96.94 89 ASP A O 1
ATOM 668 N N . GLU A 1 90 ? -1.337 -4.587 1.775 1.00 98.19 90 GLU A N 1
ATOM 669 C CA . GLU A 1 90 ? -1.593 -5.375 0.565 1.00 98.19 90 GLU A CA 1
ATOM 670 C C . GLU A 1 90 ? -1.063 -4.661 -0.674 1.00 98.19 90 GLU A C 1
ATOM 672 O O . GLU A 1 90 ? -0.520 -5.308 -1.570 1.00 98.19 90 GLU A O 1
ATOM 677 N N . VAL A 1 91 ? -1.154 -3.327 -0.727 1.00 98.44 91 VAL A N 1
ATOM 678 C CA . VAL A 1 91 ? -0.507 -2.539 -1.788 1.00 98.44 91 VAL A CA 1
ATOM 679 C C . VAL A 1 91 ? 1.008 -2.727 -1.732 1.00 98.44 91 VAL A C 1
ATOM 681 O O . VAL A 1 91 ? 1.623 -3.044 -2.752 1.00 98.44 91 VAL A O 1
ATOM 684 N N . ALA A 1 92 ? 1.614 -2.574 -0.550 1.00 98.38 92 ALA A N 1
ATOM 685 C CA . ALA A 1 92 ? 3.048 -2.774 -0.356 1.00 98.38 92 ALA A CA 1
ATOM 686 C C . ALA A 1 92 ? 3.480 -4.208 -0.708 1.00 98.38 92 ALA A C 1
ATOM 688 O O . ALA A 1 92 ? 4.484 -4.397 -1.395 1.00 98.38 92 ALA A O 1
ATOM 689 N N . GLY A 1 93 ? 2.695 -5.203 -0.291 1.00 97.75 93 GLY A N 1
ATOM 69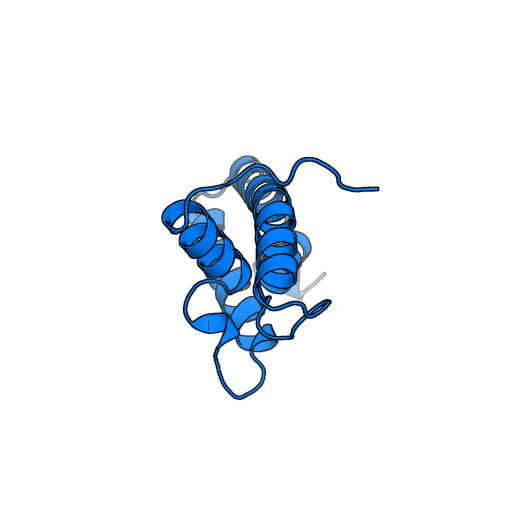0 C CA . GLY A 1 93 ? 2.906 -6.614 -0.590 1.00 97.75 93 GLY A CA 1
ATOM 691 C C . GLY A 1 93 ? 2.905 -6.881 -2.090 1.00 97.75 93 GLY A C 1
ATOM 692 O O . GLY A 1 93 ? 3.857 -7.463 -2.597 1.00 97.75 93 GLY A O 1
ATOM 693 N N . MET A 1 94 ? 1.910 -6.374 -2.827 1.00 97.62 94 MET A N 1
ATOM 694 C CA . MET A 1 94 ? 1.854 -6.550 -4.282 1.00 97.62 94 MET A CA 1
ATOM 695 C C . MET A 1 94 ? 3.016 -5.869 -5.010 1.00 97.62 94 MET A C 1
ATOM 697 O O . MET A 1 94 ? 3.590 -6.464 -5.922 1.00 97.62 94 MET A O 1
ATOM 701 N N . LEU A 1 95 ? 3.395 -4.652 -4.605 1.00 97.12 95 LEU A N 1
ATOM 702 C CA . LEU A 1 95 ? 4.566 -3.970 -5.164 1.00 97.12 95 LEU A CA 1
ATOM 703 C C . LEU A 1 95 ? 5.850 -4.770 -4.919 1.00 97.12 95 LEU A C 1
ATOM 705 O O . LEU A 1 95 ? 6.653 -4.922 -5.834 1.00 97.12 95 LEU A O 1
ATOM 709 N N . LEU A 1 96 ? 6.030 -5.300 -3.706 1.00 97.12 96 LEU A N 1
ATOM 710 C CA . LEU A 1 96 ? 7.187 -6.115 -3.343 1.00 97.12 96 LEU A CA 1
ATOM 711 C C . LEU A 1 96 ? 7.219 -7.434 -4.122 1.00 97.12 96 LEU A C 1
ATOM 713 O O . LEU A 1 96 ? 8.266 -7.799 -4.646 1.00 97.12 96 LEU A O 1
ATOM 717 N N . THR A 1 97 ? 6.086 -8.133 -4.223 1.00 94.62 97 THR A N 1
ATOM 718 C CA . THR A 1 97 ? 5.976 -9.410 -4.942 1.00 94.62 97 THR A CA 1
ATOM 719 C C . THR A 1 97 ? 6.299 -9.265 -6.425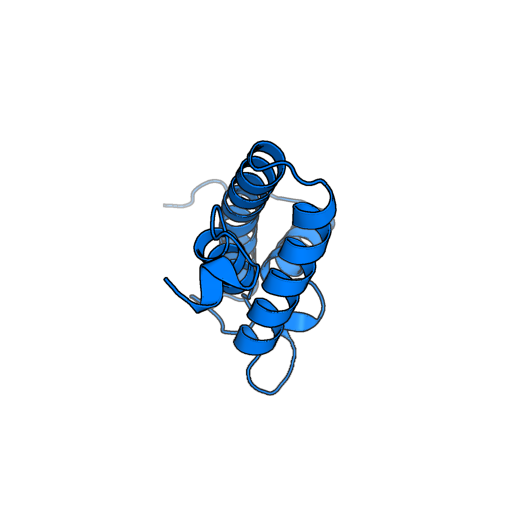 1.00 94.62 97 THR A C 1
ATOM 721 O O . THR A 1 97 ? 6.912 -10.158 -7.002 1.00 94.62 97 THR A O 1
ATOM 724 N N . LEU A 1 98 ? 5.886 -8.163 -7.052 1.00 92.81 98 LEU A N 1
ATOM 725 C CA . LEU A 1 98 ? 6.068 -7.945 -8.488 1.00 92.81 98 LEU A CA 1
ATOM 726 C C . LEU A 1 98 ? 7.386 -7.232 -8.836 1.00 92.81 98 LEU A C 1
ATOM 728 O O . LEU A 1 98 ? 7.778 -7.184 -10.010 1.00 92.81 98 LEU A O 1
ATOM 732 N N . LEU A 1 99 ? 8.088 -6.687 -7.839 1.00 92.19 99 LEU A N 1
ATOM 733 C CA . LEU A 1 99 ? 9.374 -6.026 -8.032 1.00 92.19 99 LEU A CA 1
ATOM 734 C C . LEU A 1 99 ? 10.369 -6.985 -8.692 1.00 92.19 99 LEU A C 1
ATOM 736 O O . LEU A 1 99 ? 10.538 -8.121 -8.259 1.00 92.19 99 LEU A O 1
ATOM 740 N N . ALA A 1 100 ? 11.037 -6.518 -9.748 1.00 82.69 100 ALA A N 1
ATOM 741 C CA . ALA A 1 100 ? 12.010 -7.293 -10.526 1.00 82.69 100 ALA A CA 1
ATOM 742 C C . ALA A 1 100 ? 11.481 -8.593 -11.174 1.00 82.69 100 ALA A C 1
ATOM 744 O O . ALA A 1 100 ? 12.249 -9.283 -11.843 1.00 82.69 100 ALA A O 1
ATOM 745 N N . VAL A 1 101 ? 10.182 -8.902 -11.069 1.00 83.56 101 VAL A N 1
ATOM 746 C CA . VAL A 1 101 ? 9.580 -10.000 -11.830 1.00 83.56 101 VAL A CA 1
ATOM 747 C C . VAL A 1 101 ? 9.527 -9.596 -13.308 1.00 83.56 101 VAL A C 1
ATOM 749 O O . VAL A 1 101 ? 8.972 -8.530 -13.633 1.00 83.56 101 VAL A O 1
ATOM 752 N N . PRO A 1 102 ? 10.071 -10.422 -14.224 1.00 71.44 102 PRO A N 1
ATOM 753 C CA . PRO A 1 102 ? 9.935 -10.214 -15.657 1.00 71.44 102 PRO A CA 1
ATOM 754 C C . PRO A 1 102 ? 8.494 -10.536 -16.080 1.00 71.44 102 PRO A C 1
ATOM 756 O O . PRO A 1 102 ? 8.214 -11.593 -16.633 1.00 71.44 102 PRO A O 1
ATOM 759 N N . VAL A 1 103 ? 7.550 -9.633 -15.799 1.00 66.31 103 VAL A N 1
ATOM 760 C CA . VAL A 1 103 ? 6.153 -9.764 -16.245 1.00 66.31 103 VAL A CA 1
ATOM 761 C C . VAL A 1 103 ? 6.092 -9.681 -17.774 1.00 66.31 103 VAL A C 1
ATOM 763 O O . VAL A 1 103 ? 6.137 -8.610 -18.374 1.00 66.31 103 VAL A O 1
ATOM 766 N N . GLY A 1 104 ? 6.039 -10.861 -18.387 1.00 63.66 104 GLY A N 1
ATOM 767 C CA . GLY A 1 104 ? 5.991 -11.168 -19.815 1.00 63.66 104 GLY A CA 1
ATOM 768 C C . GLY A 1 104 ? 5.929 -12.693 -19.982 1.00 63.66 104 GLY A C 1
ATOM 769 O O . GLY A 1 104 ? 6.027 -13.414 -18.991 1.00 63.66 104 GLY A O 1
ATOM 770 N N . VAL A 1 105 ? 5.789 -13.217 -21.208 1.00 58.03 105 VAL A N 1
ATOM 771 C CA . VAL A 1 105 ? 5.685 -14.679 -21.455 1.00 58.03 105 VAL A CA 1
ATOM 772 C C . VAL A 1 105 ? 6.841 -15.457 -20.804 1.00 58.03 105 VAL A C 1
ATOM 774 O O . VAL A 1 105 ? 6.635 -16.543 -20.278 1.00 58.03 105 VAL A O 1
ATOM 777 N N . GLY A 1 106 ? 8.039 -14.867 -20.756 1.00 59.06 106 GLY A N 1
ATOM 778 C CA . GLY A 1 106 ? 9.199 -15.446 -20.074 1.00 59.06 106 GLY A CA 1
ATOM 779 C C . GLY A 1 106 ? 9.038 -15.603 -18.557 1.00 59.06 106 GLY A C 1
ATOM 780 O O . GLY A 1 106 ? 9.521 -16.586 -18.022 1.00 59.06 106 GLY A O 1
ATOM 781 N N . GLY A 1 107 ? 8.328 -14.708 -17.863 1.00 60.50 107 GLY A N 1
ATOM 782 C CA . GLY A 1 107 ? 8.065 -14.847 -16.424 1.00 60.50 107 GLY A CA 1
ATOM 783 C C . GLY A 1 107 ? 6.935 -15.816 -16.074 1.00 60.50 107 GLY A C 1
ATOM 784 O O . GLY A 1 107 ? 6.798 -16.174 -14.916 1.00 60.50 107 GLY A O 1
ATOM 785 N N . VAL A 1 108 ? 6.122 -16.238 -17.052 1.00 61.41 108 VAL A N 1
ATOM 786 C CA . VAL A 1 108 ? 5.119 -17.310 -16.878 1.00 61.41 108 VAL A CA 1
ATOM 787 C C . VAL A 1 108 ? 5.762 -18.700 -16.995 1.00 61.41 108 VAL A C 1
ATOM 789 O O . VAL A 1 108 ? 5.201 -19.682 -16.519 1.00 61.41 108 VAL A O 1
ATOM 792 N N . LEU A 1 109 ? 6.918 -18.790 -17.660 1.00 58.69 109 LEU A N 1
ATOM 793 C CA . LEU A 1 109 ? 7.591 -20.045 -18.009 1.00 58.69 109 LEU A CA 1
ATOM 794 C C . LEU A 1 109 ? 8.791 -20.387 -17.109 1.00 58.69 109 LEU A C 1
ATOM 796 O O . LEU A 1 109 ? 9.404 -21.434 -17.315 1.00 58.69 109 LEU A O 1
ATOM 800 N N . ILE A 1 110 ? 9.133 -19.518 -16.155 1.00 57.00 110 ILE A N 1
ATOM 801 C CA . ILE A 1 110 ? 10.168 -19.734 -15.130 1.00 57.00 110 ILE A CA 1
ATOM 802 C C . ILE A 1 110 ? 9.459 -19.925 -13.793 1.00 57.00 110 ILE A C 1
ATOM 804 O O . ILE A 1 110 ? 9.846 -20.860 -13.060 1.00 57.00 110 ILE A O 1
#

pLDDT: mean 89.47, std 13.26, range [43.47, 98.44]

Secondary structure (DSSP, 8-state):
---------HHHHHHHHHHHTTTTGGG-SS-HHHHHHHHHHHHHHHHHTT--HHHHHHHHHHHHHHHHHHHHHHHHHHT-SS-TT--HHHHHHHHHHHTT--TTHHHH--

Foldseek 3Di:
DDDPPPCDDPVVLVVLLCLQLVHCLLVDPPPSLVSLLVVLVVVLVVQCVVVDLVSLVVVLVVLVVSNVVSQVSNCVVVVHPPDSSRNSVSSSVNSVVCRPQPPDPVSVVD

Sequence (110 aa):
MGGARRRMTETVRRVLVGVATVGPCGFVPRAPGTVGSVAGVALFWVVRSAHSLWLEAVVLIAVILVGVVAAFEAESKYERRDPGYIVIDEVAGMLLTLLAVPVGVGGVLI